Protein AF-A0A2J6WV57-F1 (afdb_monomer_lite)

Sequence (110 aa):
APDGSRQTYPLQPAIPIIIEPEQVGLYHLYEWAGTQLLSETTIPVNAGAIGEADPTPRLTSTTLGPVATTPTAQPVTVPQPLWSWLLIATIIVLVVEWFYVQRRPSVEAR

Structure (mmCIF, N/CA/C/O backbone):
data_AF-A0A2J6WV57-F1
#
_entry.id   AF-A0A2J6WV57-F1
#
loop_
_atom_site.group_PDB
_atom_site.id
_atom_site.type_symbol
_atom_site.label_atom_id
_atom_site.label_alt_id
_atom_site.label_comp_id
_atom_site.label_asym_id
_atom_site.label_entity_id
_atom_site.label_seq_id
_atom_site.pdbx_PDB_ins_code
_atom_site.Cartn_x
_atom_site.Cartn_y
_atom_site.Cartn_z
_atom_site.occupancy
_atom_site.B_iso_or_equiv
_atom_site.auth_seq_id
_atom_site.auth_comp_id
_atom_site.auth_asym_id
_atom_site.auth_atom_id
_atom_site.pdbx_PDB_model_num
ATOM 1 N N . ALA A 1 1 ? -9.373 26.768 -3.498 1.00 50.72 1 ALA A N 1
ATOM 2 C CA . ALA A 1 1 ? -8.346 26.744 -2.432 1.00 50.72 1 ALA A CA 1
ATOM 3 C C . ALA A 1 1 ? -8.770 25.682 -1.427 1.00 50.72 1 ALA A C 1
ATOM 5 O O . ALA A 1 1 ? -9.982 25.520 -1.313 1.00 50.72 1 ALA A O 1
ATOM 6 N N . PRO A 1 2 ? -7.846 24.961 -0.760 1.00 60.81 2 PRO A N 1
ATOM 7 C CA . PRO A 1 2 ? -8.228 23.935 0.205 1.00 60.81 2 PRO A CA 1
ATOM 8 C C . PRO A 1 2 ? -9.133 24.564 1.261 1.00 60.81 2 PRO A C 1
ATOM 10 O O . PRO A 1 2 ? -8.776 25.580 1.856 1.00 60.81 2 PRO A O 1
ATOM 13 N N . ASP A 1 3 ? -10.315 23.995 1.443 1.00 69.94 3 ASP A N 1
ATOM 14 C CA . ASP A 1 3 ? -11.329 24.505 2.369 1.00 69.94 3 ASP A CA 1
ATOM 15 C C . A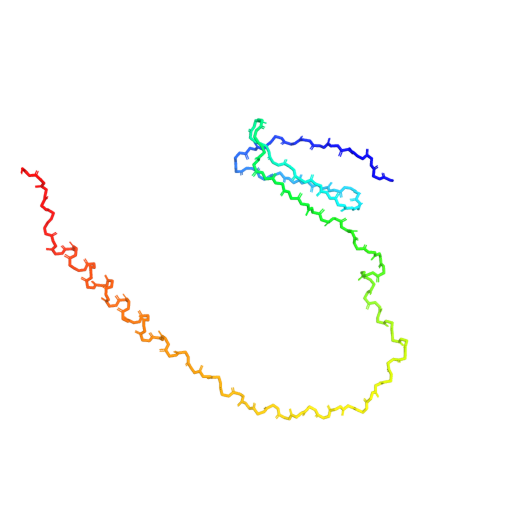SP A 1 3 ? -11.091 24.047 3.817 1.00 69.94 3 ASP A C 1
ATOM 17 O O . ASP A 1 3 ? -11.765 24.516 4.732 1.00 69.94 3 ASP A O 1
ATOM 21 N N . GLY A 1 4 ? -10.118 23.152 4.034 1.00 70.56 4 GLY A N 1
ATOM 22 C CA . GLY A 1 4 ? -9.841 22.556 5.342 1.00 70.56 4 GLY A CA 1
ATOM 23 C C . GLY A 1 4 ? -11.007 21.712 5.857 1.00 70.56 4 GLY A C 1
ATOM 24 O O . GLY A 1 4 ? -11.120 21.495 7.065 1.00 70.56 4 GLY A O 1
ATOM 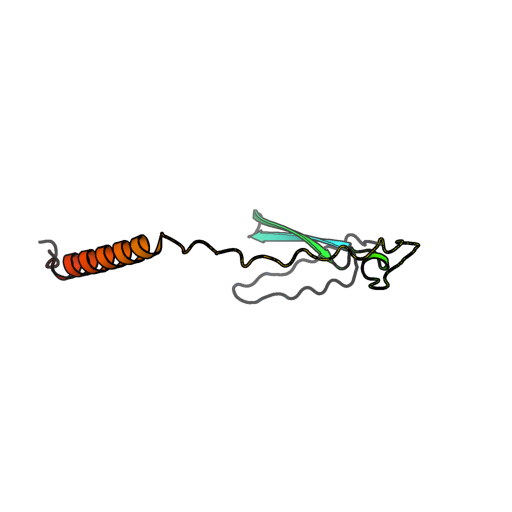25 N N . SER A 1 5 ? -11.900 21.275 4.964 1.00 77.50 5 SER A N 1
ATOM 26 C CA . SER A 1 5 ? -13.072 20.500 5.336 1.00 77.50 5 SER A CA 1
ATOM 27 C C . SER A 1 5 ? -12.671 19.133 5.889 1.00 77.50 5 SER A C 1
ATOM 29 O O . SER A 1 5 ? -11.735 18.477 5.432 1.00 77.50 5 SER A O 1
ATOM 31 N N . ARG A 1 6 ? -13.395 18.700 6.924 1.00 85.00 6 ARG A N 1
ATOM 32 C CA . ARG A 1 6 ? -13.241 17.382 7.536 1.00 85.00 6 ARG A CA 1
ATOM 33 C C . ARG A 1 6 ? -14.544 16.623 7.381 1.00 85.00 6 ARG A C 1
ATOM 35 O O . ARG A 1 6 ? -15.596 17.106 7.794 1.00 85.00 6 ARG A O 1
ATOM 42 N N . GLN A 1 7 ? -14.451 15.419 6.838 1.00 86.88 7 GLN A N 1
ATOM 43 C CA . GLN A 1 7 ? -15.565 14.486 6.755 1.00 86.88 7 GLN A CA 1
ATOM 44 C C . GLN A 1 7 ? -15.285 13.282 7.653 1.00 86.88 7 GLN A C 1
ATOM 46 O O . GLN A 1 7 ? -14.147 12.825 7.763 1.00 86.88 7 GLN A O 1
ATOM 51 N N . THR A 1 8 ? -16.330 12.789 8.314 1.00 88.44 8 THR A N 1
ATOM 52 C CA . THR A 1 8 ? -16.253 11.644 9.225 1.00 88.44 8 THR A CA 1
ATOM 53 C C . THR A 1 8 ? -17.250 10.596 8.765 1.00 88.44 8 THR A C 1
ATOM 55 O O . THR A 1 8 ? -18.424 10.906 8.572 1.00 88.44 8 THR A O 1
ATOM 58 N N . TYR A 1 9 ? -16.784 9.358 8.637 1.00 87.38 9 TYR A N 1
ATOM 59 C CA . TYR A 1 9 ? -17.586 8.238 8.163 1.00 87.38 9 TYR A CA 1
ATOM 60 C C . TYR A 1 9 ? -17.660 7.149 9.242 1.00 87.38 9 TYR A C 1
ATOM 62 O O . TYR A 1 9 ? -16.622 6.787 9.801 1.00 87.38 9 TYR A O 1
ATOM 70 N N . PRO A 1 10 ? -18.855 6.620 9.566 1.00 86.12 10 PRO A N 1
ATOM 71 C CA . PRO A 1 10 ? -18.979 5.514 10.506 1.00 86.12 10 PRO A CA 1
ATOM 72 C C . PRO A 1 10 ? -18.523 4.210 9.841 1.00 86.12 10 PRO A C 1
ATOM 74 O O . PRO A 1 10 ? -19.192 3.703 8.945 1.00 86.12 10 PRO A O 1
ATOM 77 N N . LEU A 1 11 ? -17.395 3.659 10.290 1.00 82.19 11 LEU A N 1
ATOM 78 C CA . LEU A 1 11 ? -16.876 2.383 9.796 1.00 82.19 11 LEU A CA 1
ATOM 79 C C . LEU A 1 11 ? -17.692 1.217 10.367 1.00 82.19 11 LEU A C 1
ATOM 81 O O . LEU A 1 11 ? -17.873 1.109 11.581 1.00 82.19 11 LEU A O 1
ATOM 85 N N . GLN A 1 12 ? -18.181 0.340 9.489 1.00 80.31 12 GLN A N 1
ATOM 86 C CA . GLN A 1 12 ? -18.837 -0.911 9.867 1.00 80.31 12 GLN A CA 1
ATOM 87 C C . GLN A 1 12 ? -17.954 -2.100 9.472 1.00 80.31 12 GLN A C 1
ATOM 89 O O . GLN A 1 12 ? -17.386 -2.098 8.376 1.00 80.31 12 GLN A O 1
ATOM 94 N N . PRO A 1 13 ? -17.839 -3.138 10.321 1.00 75.31 13 PRO A N 1
ATOM 95 C CA . PRO A 1 13 ? -17.104 -4.342 9.965 1.00 75.31 13 PRO A CA 1
ATOM 96 C C . PRO A 1 13 ? -17.645 -4.945 8.663 1.00 75.31 13 PRO A C 1
ATOM 98 O O . PRO A 1 13 ? -18.852 -5.123 8.514 1.00 75.31 13 PRO A O 1
ATOM 101 N N . ALA A 1 14 ? -16.737 -5.276 7.743 1.00 75.88 14 ALA A N 1
ATOM 102 C CA . ALA A 1 14 ? -17.013 -5.928 6.459 1.00 75.88 14 ALA A CA 1
ATOM 103 C C . ALA A 1 14 ? -17.783 -5.112 5.398 1.00 75.88 14 ALA A C 1
ATOM 105 O O . ALA A 1 14 ? -18.069 -5.659 4.333 1.00 75.88 14 ALA A O 1
ATOM 106 N N . ILE A 1 15 ? -18.062 -3.821 5.621 1.00 82.31 15 ILE A N 1
ATOM 107 C CA . ILE A 1 15 ? -18.663 -2.950 4.598 1.00 82.31 15 ILE A CA 1
ATOM 108 C C . ILE A 1 15 ? -17.647 -1.873 4.198 1.00 82.31 15 ILE A C 1
ATOM 110 O O . ILE A 1 15 ? -17.325 -1.008 5.016 1.00 82.31 15 ILE A O 1
ATOM 114 N N . PRO A 1 16 ? -17.122 -1.903 2.959 1.00 82.25 16 PRO A N 1
ATOM 115 C CA . PRO A 1 16 ? -16.213 -0.871 2.488 1.00 82.25 16 PRO A CA 1
ATOM 116 C C . PRO A 1 16 ? -16.959 0.453 2.297 1.00 82.25 16 PRO A C 1
ATOM 118 O O . PRO A 1 16 ? -18.079 0.485 1.787 1.00 82.25 16 PRO A O 1
ATOM 121 N N . ILE A 1 17 ? -16.309 1.552 2.676 1.00 83.12 17 ILE A N 1
ATOM 122 C CA . ILE A 1 17 ? -16.783 2.912 2.411 1.00 83.12 17 ILE A CA 1
ATOM 123 C C . ILE A 1 17 ? -15.988 3.462 1.234 1.00 83.12 17 ILE A C 1
ATOM 125 O O . ILE A 1 17 ? -14.760 3.383 1.218 1.00 83.12 17 ILE A O 1
ATOM 129 N N . ILE A 1 18 ? -16.697 4.012 0.252 1.00 83.75 18 ILE A N 1
ATOM 130 C CA . ILE A 1 18 ? -16.099 4.670 -0.907 1.00 83.75 18 ILE A CA 1
ATOM 131 C C . ILE A 1 18 ? -16.055 6.169 -0.615 1.00 83.75 18 ILE A C 1
ATOM 133 O O . ILE A 1 18 ? -17.069 6.760 -0.249 1.00 83.75 18 ILE A O 1
ATOM 137 N N . ILE A 1 19 ? -14.872 6.763 -0.760 1.00 84.19 19 ILE A N 1
ATOM 138 C CA . ILE A 1 19 ? -14.651 8.202 -0.623 1.00 84.19 19 ILE A CA 1
ATOM 139 C C . ILE A 1 19 ? -14.207 8.715 -1.991 1.00 84.19 19 ILE A C 1
ATOM 141 O O . ILE A 1 19 ? -13.204 8.243 -2.527 1.00 84.19 19 ILE A O 1
ATOM 145 N N . GLU A 1 20 ? -14.947 9.675 -2.541 1.00 84.69 20 GLU A N 1
ATOM 146 C CA . GLU A 1 20 ? -14.649 10.316 -3.824 1.00 84.69 20 GLU A CA 1
ATOM 147 C C . GLU A 1 20 ? -14.178 11.756 -3.580 1.00 84.69 20 GLU A C 1
ATOM 149 O O . GLU A 1 20 ? -14.989 12.648 -3.329 1.00 84.69 20 GLU A O 1
ATOM 154 N N . PRO A 1 21 ? -12.859 12.003 -3.577 1.00 80.88 21 PRO A N 1
ATOM 155 C CA . PRO A 1 21 ? -12.322 13.344 -3.394 1.00 80.88 21 PRO A CA 1
ATOM 156 C C . PRO A 1 21 ? -12.624 14.227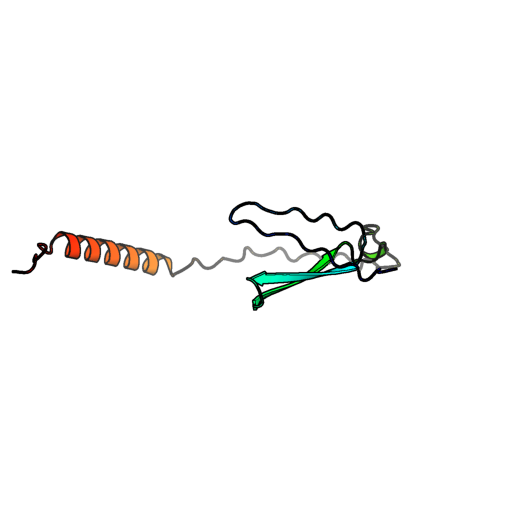 -4.614 1.00 80.88 21 PRO A C 1
ATOM 158 O O . PRO A 1 21 ? -12.176 13.950 -5.724 1.00 80.88 21 PRO A O 1
ATOM 161 N N . GLU A 1 22 ? -13.357 15.322 -4.399 1.00 80.94 22 GLU A N 1
ATOM 162 C CA . GLU A 1 22 ? -13.719 16.286 -5.454 1.00 80.94 22 GLU A CA 1
ATOM 163 C C . GLU A 1 22 ? -12.603 17.297 -5.771 1.00 80.94 22 GLU A C 1
ATOM 165 O O . GLU A 1 22 ? -12.642 17.980 -6.796 1.00 80.94 22 GLU A O 1
ATOM 170 N N . GLN A 1 23 ? -11.608 17.424 -4.888 1.00 78.81 23 GLN A N 1
ATOM 171 C CA . GLN A 1 23 ? -10.521 18.393 -5.010 1.00 78.81 23 GLN A CA 1
ATOM 172 C C . GLN A 1 23 ? -9.173 17.682 -5.163 1.00 78.81 23 GLN A C 1
ATOM 174 O O . GLN A 1 23 ? -8.953 16.579 -4.669 1.00 78.81 23 GLN A O 1
ATOM 179 N N . VAL A 1 24 ? -8.243 18.329 -5.865 1.00 82.12 24 VAL A N 1
ATOM 180 C CA . VAL A 1 24 ? -6.862 17.845 -5.987 1.00 82.12 24 VAL A CA 1
ATOM 181 C C . VAL A 1 24 ? -6.054 18.260 -4.758 1.00 82.12 24 VAL A C 1
ATOM 183 O O . VAL A 1 24 ? -6.195 19.387 -4.276 1.00 82.12 24 VAL A O 1
ATOM 186 N N . GLY A 1 25 ? -5.193 17.377 -4.252 1.00 82.25 25 GLY A N 1
ATOM 187 C CA . GLY A 1 25 ? -4.350 17.687 -3.099 1.00 82.25 25 GLY A CA 1
ATOM 188 C C . GLY A 1 25 ? -3.922 16.481 -2.269 1.00 82.25 25 GLY A C 1
ATOM 189 O O . GLY A 1 25 ? -4.001 15.333 -2.701 1.00 82.25 25 GLY A O 1
ATOM 190 N N . LEU A 1 26 ? -3.432 16.767 -1.062 1.00 86.19 26 LEU A N 1
ATOM 191 C CA . LEU A 1 26 ? -3.064 15.763 -0.065 1.00 86.19 26 LEU A CA 1
ATOM 192 C C . LEU A 1 26 ? -4.220 15.579 0.917 1.00 86.19 26 LEU A C 1
ATOM 194 O O . LEU A 1 26 ? -4.633 16.533 1.576 1.00 86.19 26 LEU A O 1
ATOM 198 N N . TYR A 1 27 ? -4.713 14.350 1.026 1.00 86.56 27 TYR A N 1
ATOM 199 C CA . TYR A 1 27 ? -5.768 13.984 1.962 1.00 86.56 27 TYR A CA 1
ATOM 200 C C . TYR A 1 27 ? -5.170 13.247 3.155 1.00 86.56 27 TYR A C 1
ATOM 202 O O . TYR A 1 27 ? -4.484 12.240 2.982 1.00 86.56 27 TYR A O 1
ATOM 210 N N . HIS A 1 28 ? -5.454 13.735 4.361 1.00 90.62 28 HIS A N 1
ATOM 211 C CA . HIS A 1 28 ? -5.088 13.068 5.608 1.00 90.62 28 HIS A CA 1
ATOM 212 C C . HIS A 1 28 ? -6.244 12.188 6.075 1.00 90.62 28 HIS A C 1
ATOM 214 O O . HIS A 1 28 ? -7.346 12.678 6.333 1.00 90.62 28 HIS A O 1
ATOM 220 N N . LEU A 1 29 ? -5.990 10.888 6.180 1.00 90.62 29 LEU A N 1
ATOM 221 C CA . LEU A 1 29 ? -6.960 9.908 6.635 1.00 90.62 29 LEU A CA 1
ATOM 222 C C . LEU A 1 29 ? -6.616 9.484 8.061 1.00 90.62 29 LEU A C 1
ATOM 224 O O . LEU A 1 29 ? -5.495 9.056 8.329 1.00 90.62 29 LEU A O 1
ATOM 228 N N . TYR A 1 30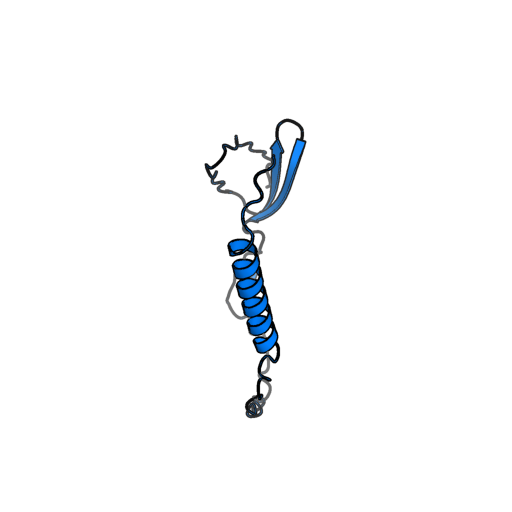 ? -7.600 9.583 8.953 1.00 92.00 30 TYR A N 1
ATOM 229 C CA . TYR A 1 30 ? -7.474 9.191 10.353 1.00 92.00 30 TYR A CA 1
ATOM 230 C C . TYR A 1 30 ? -8.526 8.146 10.692 1.00 92.00 30 TYR A C 1
ATOM 232 O O . TYR A 1 30 ? -9.726 8.417 10.610 1.00 92.00 30 TYR A O 1
ATOM 240 N N . GLU A 1 31 ? -8.080 6.977 11.124 1.00 90.69 31 GLU A N 1
ATOM 241 C CA . GLU A 1 31 ? -8.942 5.908 11.604 1.00 90.69 31 GLU A CA 1
ATOM 242 C C . GLU A 1 31 ? -8.960 5.901 13.131 1.00 90.69 31 GLU A C 1
ATOM 244 O O . GLU A 1 31 ? -7.911 5.863 13.773 1.00 90.69 31 GLU A O 1
ATOM 249 N N . TRP A 1 32 ? -10.155 5.918 13.719 1.00 90.38 32 TRP A N 1
ATOM 250 C CA . TRP A 1 32 ? -10.344 5.979 15.167 1.00 90.38 32 TRP A CA 1
ATOM 251 C C . TRP A 1 32 ? -11.206 4.815 15.658 1.00 90.38 32 TRP A C 1
ATOM 253 O O . TRP A 1 32 ? -12.250 4.523 15.077 1.00 90.38 32 TRP A O 1
ATOM 263 N N . ALA A 1 33 ? -10.821 4.219 16.786 1.00 89.50 33 ALA A N 1
ATOM 264 C CA . ALA A 1 33 ? -11.673 3.370 17.613 1.00 89.50 33 ALA A CA 1
ATOM 265 C C . ALA A 1 33 ? -12.039 4.130 18.892 1.00 89.50 33 ALA A C 1
ATOM 267 O O . ALA A 1 33 ? -11.291 4.154 19.871 1.00 89.50 33 ALA A O 1
ATOM 268 N N . GLY A 1 34 ? -13.191 4.803 18.873 1.00 87.38 34 GLY A N 1
ATOM 269 C CA . GLY A 1 34 ? -13.592 5.696 19.959 1.00 87.38 34 GLY A CA 1
ATOM 270 C C . GLY A 1 34 ? -12.636 6.886 20.071 1.00 87.38 34 GLY A C 1
ATOM 271 O O . GLY A 1 34 ? -12.600 7.733 19.184 1.00 87.38 34 GLY A O 1
ATOM 272 N N . THR A 1 35 ? -11.865 6.952 21.157 1.00 89.44 35 THR A N 1
ATOM 273 C CA . THR A 1 35 ? -10.861 8.006 21.397 1.00 89.44 35 THR A CA 1
ATOM 274 C C . THR A 1 35 ? -9.439 7.597 21.014 1.00 89.44 35 THR A C 1
ATOM 276 O O . THR A 1 35 ? -8.526 8.416 21.103 1.00 89.44 35 THR A O 1
ATOM 279 N N . GLN A 1 36 ? -9.231 6.349 20.592 1.00 93.44 36 GLN A N 1
ATOM 280 C CA . GLN A 1 36 ? -7.923 5.835 20.208 1.00 93.44 36 GLN A CA 1
ATOM 281 C C . GLN A 1 36 ? -7.724 5.952 18.695 1.00 93.44 36 GLN A C 1
ATOM 283 O O . GLN A 1 36 ? -8.530 5.434 17.923 1.00 93.44 36 GLN A O 1
ATOM 288 N N . LEU A 1 37 ? -6.637 6.600 18.272 1.00 92.06 37 LEU A N 1
ATOM 289 C CA . LEU A 1 37 ? -6.203 6.590 16.875 1.00 92.06 37 LEU A CA 1
ATOM 290 C C . LEU A 1 37 ? -5.641 5.199 16.546 1.00 92.06 37 LEU A C 1
ATOM 292 O O . LEU A 1 37 ? -4.721 4.730 17.217 1.00 92.06 37 LEU A O 1
ATOM 296 N N . LEU A 1 38 ? -6.214 4.539 15.543 1.00 91.62 38 LEU A N 1
ATOM 297 C CA . LEU A 1 38 ? -5.778 3.229 15.060 1.00 91.62 38 LEU A CA 1
ATOM 298 C C . LEU A 1 38 ? -4.754 3.348 13.933 1.00 91.62 38 LEU A C 1
ATOM 300 O O . LEU A 1 38 ? -3.778 2.603 13.911 1.00 91.62 38 LEU A O 1
ATOM 304 N N . SER A 1 39 ? -4.992 4.268 12.997 1.00 90.12 39 SER A N 1
ATOM 305 C CA . SER A 1 39 ? -4.185 4.419 11.789 1.00 90.12 39 SER A CA 1
ATOM 306 C C . SER A 1 39 ? -4.243 5.852 11.270 1.00 90.12 39 SER A C 1
ATOM 308 O O . SER A 1 39 ? -5.280 6.515 11.346 1.00 90.12 39 SER A O 1
ATOM 310 N N . GLU A 1 40 ? -3.125 6.321 10.729 1.00 94.19 40 GLU A N 1
ATOM 311 C CA . GLU A 1 40 ? -3.010 7.595 10.027 1.00 94.19 40 GLU A CA 1
ATOM 312 C C . GLU A 1 40 ? -2.286 7.357 8.704 1.00 94.19 40 GLU A C 1
ATOM 314 O O . GLU A 1 40 ? -1.262 6.674 8.654 1.00 94.19 40 GLU A O 1
ATOM 319 N N . THR A 1 41 ? -2.811 7.922 7.619 1.00 91.56 41 THR A N 1
ATOM 320 C CA . THR A 1 41 ? -2.141 7.878 6.320 1.00 91.56 41 THR A CA 1
ATOM 321 C C . THR A 1 41 ? -2.414 9.133 5.507 1.00 91.56 41 THR A C 1
ATOM 323 O O . THR A 1 41 ? -3.384 9.852 5.741 1.00 91.56 41 THR A O 1
ATOM 326 N N . THR A 1 42 ? -1.534 9.413 4.550 1.00 90.25 42 THR A N 1
ATOM 327 C CA . THR A 1 42 ? -1.683 10.534 3.619 1.00 90.25 42 THR A CA 1
ATOM 328 C C . THR A 1 42 ? -1.797 9.996 2.204 1.00 90.25 42 THR A C 1
ATOM 330 O O . THR A 1 42 ? -0.935 9.241 1.756 1.00 90.25 42 THR A O 1
ATOM 333 N N . ILE A 1 43 ? -2.855 10.392 1.498 1.00 86.56 43 ILE A N 1
ATOM 334 C CA . ILE A 1 43 ? -3.134 9.948 0.133 1.00 86.56 43 ILE A CA 1
ATOM 335 C C . ILE A 1 43 ? -3.049 11.159 -0.803 1.00 86.56 43 ILE A C 1
ATOM 337 O O . ILE A 1 43 ? -3.844 12.094 -0.662 1.00 86.56 43 ILE A O 1
ATOM 341 N N . PRO A 1 44 ? -2.103 11.175 -1.759 1.00 85.06 44 PRO A N 1
ATOM 342 C CA . PRO A 1 44 ? -2.087 12.184 -2.806 1.00 85.06 44 PRO A CA 1
ATOM 343 C C . PRO A 1 44 ? -3.177 11.882 -3.840 1.00 85.06 44 PRO A C 1
ATOM 345 O O . PRO A 1 44 ? -3.181 10.825 -4.466 1.00 85.06 44 PRO A O 1
ATOM 348 N N . VAL A 1 45 ? -4.085 12.832 -4.048 1.00 81.88 45 VAL A N 1
ATOM 349 C CA . VAL A 1 45 ? -5.145 12.765 -5.059 1.00 81.88 45 VAL A CA 1
ATOM 350 C C . VAL A 1 45 ? -4.822 13.779 -6.140 1.00 81.88 45 VAL A C 1
ATOM 352 O O . VAL A 1 45 ? -4.881 14.984 -5.895 1.00 81.88 45 VAL A O 1
ATOM 355 N N . ASN A 1 46 ? -4.465 13.296 -7.333 1.00 71.25 46 ASN A N 1
ATOM 356 C CA . ASN A 1 46 ? -4.140 14.137 -8.491 1.00 71.25 46 ASN A CA 1
ATOM 357 C C . ASN A 1 46 ? -3.158 15.280 -8.156 1.00 71.25 46 ASN A C 1
ATOM 359 O O . ASN A 1 46 ? -3.257 16.376 -8.699 1.00 71.25 46 ASN A O 1
ATOM 363 N N . ALA A 1 47 ? -2.218 15.029 -7.237 1.00 62.88 47 ALA A N 1
ATOM 364 C CA . ALA A 1 47 ? -1.252 16.018 -6.757 1.00 62.88 47 ALA A CA 1
ATOM 365 C C . ALA A 1 47 ? -0.080 16.259 -7.734 1.00 62.88 47 ALA A C 1
ATOM 367 O O . ALA A 1 47 ? 0.815 17.042 -7.422 1.00 62.88 47 ALA A O 1
ATOM 368 N N . GLY A 1 48 ? -0.073 15.593 -8.894 1.00 62.78 48 GLY A N 1
ATOM 369 C CA . GLY A 1 48 ? 0.888 15.848 -9.968 1.00 62.78 48 GLY A CA 1
ATOM 370 C C . GLY A 1 48 ? 0.497 17.082 -10.779 1.00 62.78 48 GLY A C 1
ATOM 371 O O . GLY A 1 48 ? -0.686 17.346 -11.007 1.00 62.78 48 GLY A O 1
ATOM 372 N N . ALA A 1 49 ? 1.482 17.858 -11.229 1.00 62.53 49 ALA A N 1
ATOM 373 C CA . ALA A 1 49 ? 1.213 18.983 -12.122 1.00 62.53 49 ALA A CA 1
ATOM 374 C C . ALA A 1 49 ? 0.650 18.470 -13.462 1.00 62.53 49 ALA A C 1
ATOM 376 O O . ALA A 1 49 ? 1.071 17.425 -13.951 1.00 62.53 49 ALA A O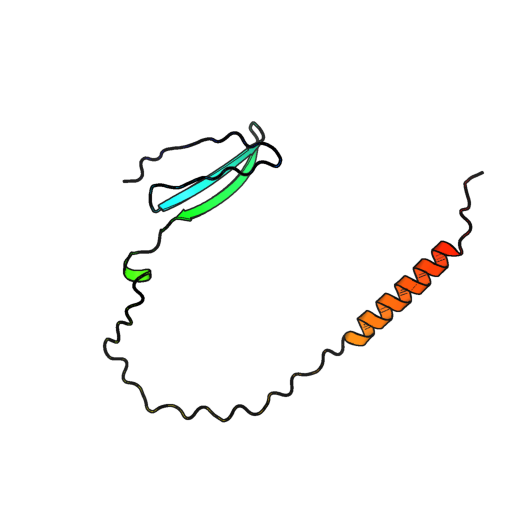 1
ATOM 377 N N . ILE A 1 50 ? -0.236 19.227 -14.126 1.00 56.81 50 ILE A N 1
ATOM 378 C CA . ILE A 1 50 ? -0.745 18.875 -15.474 1.00 56.81 50 ILE A CA 1
ATOM 379 C C . ILE A 1 50 ? 0.416 18.607 -16.462 1.00 56.81 50 ILE A C 1
ATOM 381 O O . ILE A 1 50 ? 0.283 17.793 -17.368 1.00 56.81 50 ILE A O 1
ATOM 385 N N . GLY A 1 51 ? 1.581 19.235 -16.251 1.00 59.00 51 GLY A N 1
ATOM 386 C CA . GLY A 1 51 ? 2.799 19.000 -17.036 1.00 59.00 51 GLY A CA 1
ATOM 387 C C . GLY A 1 51 ? 3.557 17.697 -16.736 1.00 59.00 51 GLY A C 1
ATOM 388 O O . GLY A 1 51 ? 4.395 17.313 -17.541 1.00 59.00 51 GLY A O 1
ATOM 389 N N . GLU A 1 52 ? 3.283 17.015 -15.622 1.00 55.38 52 GLU A N 1
ATOM 390 C CA . GLU A 1 52 ? 3.846 15.690 -15.300 1.00 55.38 52 GLU A CA 1
ATOM 391 C C . GLU A 1 52 ? 3.025 14.554 -15.924 1.00 55.38 52 GLU A C 1
ATOM 393 O O . GLU A 1 52 ? 3.553 13.477 -16.186 1.00 55.38 52 GLU A O 1
ATOM 398 N N . ALA A 1 53 ? 1.741 14.807 -16.195 1.00 58.34 53 ALA A N 1
ATOM 399 C CA . ALA A 1 53 ? 0.850 13.891 -16.901 1.00 58.34 53 ALA A CA 1
ATOM 400 C C . ALA A 1 53 ? 0.859 14.094 -18.426 1.00 58.34 53 ALA A C 1
ATOM 402 O O . ALA A 1 53 ? 0.158 13.368 -19.124 1.00 58.34 53 ALA A O 1
ATOM 403 N N . ASP A 1 54 ? 1.610 15.075 -18.940 1.00 66.94 54 ASP A N 1
ATOM 404 C CA . ASP A 1 54 ? 1.768 15.336 -20.371 1.00 66.94 54 ASP A CA 1
ATOM 405 C C . ASP A 1 54 ? 2.712 14.278 -20.977 1.00 66.94 54 ASP A C 1
ATOM 407 O O . ASP A 1 54 ? 3.928 14.370 -20.789 1.00 66.94 54 ASP A O 1
ATOM 411 N N . PRO A 1 55 ? 2.202 13.265 -21.711 1.00 61.97 55 PRO A N 1
ATOM 412 C CA . PRO A 1 55 ? 3.055 12.250 -22.315 1.00 61.97 55 PRO A CA 1
ATOM 413 C C . PRO A 1 55 ? 3.830 12.805 -23.515 1.00 61.97 55 PRO A C 1
ATOM 415 O O . PRO A 1 55 ? 4.570 12.052 -24.145 1.00 61.97 55 PRO A O 1
ATOM 418 N N . THR A 1 56 ? 3.637 14.081 -23.879 1.00 75.75 56 THR A N 1
ATOM 419 C CA . THR A 1 56 ? 4.278 14.692 -25.039 1.00 75.75 56 THR A CA 1
ATOM 420 C C . THR A 1 56 ? 5.790 14.747 -24.810 1.00 75.75 56 THR A C 1
ATOM 422 O O . THR A 1 56 ? 6.267 15.528 -23.979 1.00 75.75 56 THR A O 1
ATOM 425 N N . PRO A 1 57 ? 6.584 13.952 -25.550 1.00 65.25 57 PRO A N 1
ATOM 426 C CA . PRO A 1 57 ? 8.026 13.943 -25.390 1.00 65.25 57 PRO A CA 1
ATOM 427 C C . PRO A 1 57 ? 8.579 15.291 -25.854 1.00 65.25 57 PRO A C 1
ATOM 429 O O . PRO A 1 57 ? 8.570 15.618 -27.042 1.00 65.25 57 PRO A O 1
ATOM 432 N N . ARG A 1 58 ? 9.079 16.098 -24.916 1.00 69.38 58 ARG A N 1
ATOM 433 C CA . ARG A 1 58 ? 9.749 17.363 -25.234 1.00 69.38 58 ARG A CA 1
ATOM 434 C C . ARG A 1 58 ? 11.184 17.067 -25.641 1.00 69.38 58 ARG A C 1
ATOM 436 O O . ARG A 1 58 ? 12.113 17.168 -24.847 1.00 69.38 58 ARG A O 1
ATOM 443 N N . LEU A 1 59 ? 11.354 16.665 -26.897 1.00 63.03 59 LEU A N 1
ATOM 444 C CA . LEU A 1 59 ? 12.658 16.488 -27.530 1.00 63.03 59 LEU A CA 1
ATOM 445 C C . LEU A 1 59 ? 13.263 17.859 -27.857 1.00 63.03 59 LEU A C 1
ATOM 447 O O . LEU A 1 59 ? 13.424 18.227 -29.019 1.00 63.03 59 LEU A O 1
ATOM 451 N N . THR A 1 60 ? 13.600 18.637 -26.831 1.00 61.28 60 THR A N 1
ATOM 452 C CA . THR A 1 60 ? 14.392 19.854 -27.013 1.00 61.28 60 THR A CA 1
ATOM 453 C C . THR A 1 60 ? 15.855 19.433 -27.104 1.00 61.28 60 THR A C 1
ATOM 455 O O . THR A 1 60 ? 16.602 19.474 -26.133 1.00 61.28 60 THR A O 1
ATOM 458 N N . SER A 1 61 ? 16.238 18.952 -28.286 1.00 56.31 61 SER A N 1
ATOM 459 C CA . SER A 1 61 ? 17.628 18.693 -28.675 1.00 56.31 61 SER A CA 1
ATOM 460 C C . SER A 1 61 ? 18.352 17.604 -27.874 1.00 56.31 61 SER A C 1
ATOM 462 O O . SER A 1 61 ? 19.464 17.806 -27.391 1.00 56.31 61 SER A O 1
ATOM 464 N N . THR A 1 62 ? 17.784 16.400 -27.795 1.00 54.75 62 THR A N 1
ATOM 465 C CA . THR A 1 62 ? 18.632 15.217 -27.604 1.00 54.75 62 THR A CA 1
ATOM 466 C C . THR A 1 62 ? 19.229 14.870 -28.960 1.00 54.75 62 THR A C 1
ATOM 468 O O . THR A 1 62 ? 18.572 14.255 -29.798 1.00 54.75 62 THR A O 1
ATOM 471 N N . THR A 1 63 ? 20.470 15.292 -29.204 1.00 58.69 63 THR A N 1
ATOM 472 C CA . THR A 1 63 ? 21.279 14.715 -30.279 1.00 58.69 63 THR A CA 1
ATOM 473 C C . THR A 1 63 ? 21.315 13.214 -30.027 1.00 58.69 63 THR A C 1
ATOM 475 O O . THR A 1 63 ? 21.924 12.765 -29.056 1.00 58.69 63 THR A O 1
ATOM 478 N N . LEU A 1 64 ? 20.614 12.441 -30.857 1.00 59.34 64 LEU A N 1
ATOM 479 C CA . LEU A 1 64 ? 20.783 10.997 -30.914 1.00 59.34 64 LEU A CA 1
ATOM 480 C C . LEU A 1 64 ? 22.249 10.771 -31.290 1.00 59.34 64 LEU A C 1
ATOM 482 O O . LEU A 1 64 ? 22.631 10.907 -32.452 1.00 59.34 64 LEU A O 1
ATOM 486 N N . GLY A 1 65 ? 23.092 10.520 -30.286 1.00 64.81 65 GLY A N 1
ATOM 487 C CA . GLY A 1 65 ? 24.428 9.994 -30.517 1.00 64.81 65 GLY A CA 1
ATOM 488 C C . GLY A 1 65 ? 24.321 8.732 -31.377 1.00 64.81 65 GLY A C 1
ATOM 489 O O . GLY A 1 65 ? 23.253 8.107 -31.405 1.00 64.81 65 GLY A O 1
ATOM 490 N N . PRO A 1 66 ? 25.383 8.360 -32.111 1.00 58.03 66 PRO A N 1
ATOM 491 C CA . PRO A 1 66 ? 25.359 7.168 -32.947 1.00 58.03 66 PRO A CA 1
ATOM 492 C C . PRO A 1 66 ? 24.818 5.998 -32.129 1.00 58.03 66 PRO A C 1
ATOM 494 O O . PRO A 1 66 ? 25.241 5.798 -30.989 1.00 58.03 66 PRO A O 1
ATOM 497 N N . VAL A 1 67 ? 23.841 5.287 -32.700 1.00 58.09 67 VAL A N 1
ATOM 498 C CA . VAL A 1 67 ? 23.216 4.113 -32.089 1.00 58.09 67 VAL A CA 1
ATOM 499 C C . VAL A 1 67 ? 24.342 3.209 -31.613 1.00 58.09 67 VAL A C 1
ATOM 501 O O . VAL A 1 67 ? 25.068 2.639 -32.428 1.00 58.09 67 VAL A O 1
ATOM 504 N N . ALA A 1 68 ? 24.528 3.131 -30.295 1.00 60.31 68 ALA A N 1
ATOM 505 C CA . ALA A 1 68 ? 25.438 2.168 -29.719 1.00 60.31 68 ALA A CA 1
ATOM 506 C C . ALA A 1 68 ? 24.917 0.805 -30.168 1.00 60.31 68 ALA A C 1
ATOM 508 O O . ALA A 1 68 ? 23.806 0.417 -29.807 1.00 60.31 68 ALA A O 1
ATOM 509 N N . THR A 1 69 ? 25.683 0.116 -31.012 1.00 57.16 69 THR A N 1
ATOM 510 C CA . THR A 1 69 ? 25.442 -1.288 -31.324 1.00 57.16 69 THR A CA 1
ATOM 511 C C . THR A 1 69 ? 25.355 -2.008 -29.994 1.00 57.16 69 THR A C 1
ATOM 513 O O . THR A 1 69 ? 26.352 -2.107 -29.275 1.00 57.16 69 THR A O 1
ATOM 516 N N . THR A 1 70 ? 24.148 -2.434 -29.635 1.00 58.84 70 THR A N 1
ATOM 517 C CA . THR A 1 70 ? 23.912 -3.252 -28.458 1.00 58.84 70 THR A CA 1
ATOM 518 C C . THR A 1 70 ? 24.830 -4.462 -28.584 1.00 58.84 70 THR A C 1
ATOM 520 O O . THR A 1 70 ? 24.740 -5.176 -29.586 1.00 58.84 70 THR A O 1
ATOM 523 N N . PRO A 1 71 ? 25.761 -4.688 -27.640 1.00 60.00 71 PRO A N 1
ATOM 524 C CA . PRO A 1 71 ? 26.528 -5.917 -27.655 1.00 60.00 71 PRO A CA 1
ATOM 525 C C . PRO A 1 71 ? 25.522 -7.064 -27.620 1.00 60.00 71 PRO A C 1
ATOM 527 O O . PRO A 1 71 ? 24.618 -7.062 -26.781 1.00 60.00 71 PRO A O 1
ATOM 530 N N . THR A 1 72 ? 25.639 -7.998 -28.566 1.00 63.00 72 THR A N 1
ATOM 531 C CA . THR A 1 72 ? 24.864 -9.238 -28.581 1.00 63.00 72 THR A CA 1
ATOM 532 C C . THR A 1 72 ? 24.933 -9.828 -27.181 1.00 63.00 72 THR A C 1
ATOM 534 O O . THR A 1 72 ? 26.001 -10.266 -26.751 1.00 63.00 72 THR A O 1
ATOM 537 N N . ALA A 1 73 ? 23.818 -9.765 -26.451 1.00 64.62 73 ALA A N 1
ATOM 538 C CA . ALA A 1 73 ? 23.737 -10.291 -25.104 1.00 64.62 73 ALA A CA 1
ATOM 539 C C . ALA A 1 73 ? 24.053 -11.783 -25.194 1.00 64.62 73 ALA A C 1
ATOM 541 O O . ALA A 1 73 ? 23.275 -12.568 -25.739 1.00 64.62 73 ALA A O 1
ATOM 542 N N . GLN A 1 74 ? 25.239 -12.162 -24.725 1.00 69.94 74 GLN A N 1
ATOM 543 C CA . GLN A 1 74 ? 25.575 -13.561 -24.533 1.00 69.94 74 GLN A CA 1
ATOM 544 C C . GLN A 1 74 ? 24.505 -14.136 -23.599 1.00 69.94 74 GLN A C 1
ATOM 546 O O . GLN A 1 74 ? 24.163 -13.469 -22.616 1.00 69.94 74 GLN A O 1
ATOM 551 N N . PRO A 1 75 ? 23.929 -15.312 -23.901 1.00 66.06 75 PRO A N 1
ATOM 552 C CA . PRO A 1 75 ? 22.934 -15.912 -23.031 1.00 66.06 75 PRO A CA 1
ATOM 553 C C . PRO A 1 75 ? 23.559 -16.067 -21.648 1.00 66.06 75 PRO A C 1
ATOM 555 O O . PRO A 1 75 ? 24.514 -16.817 -21.455 1.00 66.06 75 PRO A O 1
ATOM 558 N N . VAL A 1 76 ? 23.054 -15.283 -20.699 1.00 70.50 76 VAL A N 1
ATOM 559 C CA . VAL A 1 76 ? 23.502 -15.337 -19.316 1.00 70.50 76 VAL A CA 1
ATOM 560 C C . VAL A 1 76 ? 23.008 -16.675 -18.787 1.00 70.50 76 VAL A C 1
ATOM 562 O O . VAL A 1 76 ? 21.802 -16.881 -18.654 1.00 70.50 76 VAL A O 1
ATOM 565 N N . THR A 1 77 ? 23.919 -17.620 -18.555 1.00 74.75 77 THR A N 1
ATOM 566 C CA . THR A 1 77 ? 23.583 -18.892 -17.914 1.00 74.75 77 THR A CA 1
ATOM 567 C C . THR A 1 77 ? 23.061 -18.578 -16.518 1.00 74.75 77 THR A C 1
ATOM 569 O O . THR A 1 77 ? 23.841 -18.282 -15.616 1.00 74.75 77 THR A O 1
ATOM 572 N N . VAL A 1 78 ? 21.738 -18.592 -16.343 1.00 78.50 78 VAL A N 1
ATOM 573 C CA . VAL A 1 78 ? 21.113 -18.401 -15.033 1.00 78.50 78 VAL A CA 1
ATOM 574 C C . VAL A 1 78 ? 21.485 -19.614 -14.175 1.00 78.50 78 VAL A C 1
ATOM 576 O O . VAL A 1 78 ? 21.132 -20.738 -14.547 1.00 78.50 78 VAL A O 1
ATOM 579 N N . PRO A 1 79 ? 22.212 -19.437 -13.057 1.00 77.19 79 PRO A N 1
ATOM 580 C CA . PRO A 1 79 ? 22.550 -20.546 -12.178 1.00 77.19 79 PRO A CA 1
ATOM 581 C C . PRO A 1 79 ? 21.261 -21.182 -11.659 1.00 77.19 79 PRO A C 1
ATOM 583 O O . PRO A 1 79 ? 20.371 -20.476 -11.179 1.00 77.19 79 PRO A O 1
ATOM 586 N N . GLN A 1 80 ? 21.141 -22.507 -11.752 1.00 81.12 80 GLN A N 1
ATOM 587 C CA . GLN A 1 80 ? 19.964 -23.171 -11.205 1.00 81.12 80 GLN A CA 1
ATOM 588 C C . GLN A 1 80 ? 19.922 -23.035 -9.676 1.00 81.12 80 GLN A C 1
ATOM 590 O O . GLN A 1 80 ? 20.962 -23.128 -9.015 1.00 81.12 80 GLN A O 1
ATOM 595 N N . PRO A 1 81 ? 18.729 -22.840 -9.092 1.00 83.31 81 PRO A N 1
ATOM 596 C CA . PRO A 1 81 ? 18.567 -22.745 -7.651 1.00 83.31 81 PRO A CA 1
ATOM 597 C C . PRO A 1 81 ? 18.938 -24.065 -6.956 1.00 83.31 81 PRO A C 1
ATOM 599 O O . PRO A 1 81 ? 18.182 -25.039 -6.966 1.00 83.31 81 PRO A O 1
ATOM 602 N N . LEU A 1 82 ? 20.095 -24.076 -6.288 1.00 84.31 82 LEU A N 1
ATOM 603 C CA . LEU A 1 82 ? 20.608 -25.234 -5.543 1.00 84.31 82 LEU A CA 1
ATOM 604 C C . LEU A 1 82 ? 19.805 -25.561 -4.274 1.00 84.31 82 LEU A C 1
ATOM 606 O O . LEU A 1 82 ? 20.123 -26.527 -3.602 1.00 84.31 82 LEU A O 1
ATOM 610 N N . TRP A 1 83 ? 18.777 -24.794 -3.915 1.00 91.06 83 TRP A N 1
ATOM 611 C CA . TRP A 1 83 ? 17.972 -25.014 -2.705 1.00 91.06 83 TRP A CA 1
ATOM 612 C C . TRP A 1 83 ? 16.811 -26.001 -2.904 1.00 91.06 83 TRP A C 1
ATOM 614 O O . TRP A 1 83 ? 16.104 -26.320 -1.951 1.00 91.06 83 TRP A O 1
ATOM 624 N N . SER A 1 84 ? 16.626 -26.538 -4.113 1.00 89.38 84 SER A N 1
ATOM 625 C CA . SER A 1 84 ? 15.553 -27.501 -4.408 1.00 89.38 84 SER A CA 1
ATOM 626 C C . SER A 1 84 ? 15.612 -28.755 -3.519 1.00 89.38 84 SER A C 1
ATOM 628 O O . SER A 1 84 ? 14.576 -29.283 -3.122 1.00 89.38 84 SER A O 1
ATOM 630 N N . TRP A 1 85 ? 16.811 -29.208 -3.131 1.00 93.06 85 TRP A N 1
ATOM 631 C CA . TRP A 1 85 ? 16.965 -30.355 -2.226 1.00 93.06 85 TRP A CA 1
ATOM 632 C C . TRP A 1 85 ? 16.533 -30.046 -0.786 1.00 93.06 85 TRP A C 1
ATOM 634 O O . TRP A 1 85 ? 16.081 -30.954 -0.092 1.00 93.06 85 TRP A O 1
ATOM 644 N N . LEU A 1 86 ? 16.614 -28.783 -0.344 1.00 94.75 86 LEU A N 1
ATOM 645 C CA . LEU A 1 86 ? 16.129 -28.372 0.977 1.00 94.75 86 LEU A CA 1
ATOM 646 C C . LEU A 1 86 ? 14.609 -28.499 1.053 1.00 94.75 86 LEU A C 1
ATOM 648 O O . LEU A 1 86 ? 14.098 -29.012 2.042 1.00 94.75 86 LEU A O 1
ATOM 652 N N . LEU A 1 87 ? 13.886 -28.104 -0.002 1.00 94.50 87 LEU A N 1
ATOM 653 C CA . LEU A 1 87 ? 12.438 -28.327 -0.065 1.00 94.50 87 LEU A CA 1
ATOM 654 C C . LEU A 1 87 ? 12.093 -29.814 0.038 1.00 94.50 87 LEU A C 1
ATOM 656 O O . LEU A 1 87 ? 11.216 -30.184 0.816 1.00 94.50 87 LEU A O 1
ATOM 660 N N . ILE A 1 88 ? 12.803 -30.663 -0.710 1.00 95.38 88 ILE A N 1
ATOM 661 C CA . ILE A 1 88 ? 12.601 -32.117 -0.674 1.00 95.38 88 ILE A CA 1
ATOM 662 C C . ILE A 1 88 ? 12.855 -32.656 0.741 1.00 95.38 88 ILE A C 1
ATOM 664 O O . ILE A 1 88 ? 12.037 -33.413 1.261 1.00 95.38 88 ILE A O 1
ATOM 668 N N . ALA A 1 89 ? 13.942 -32.233 1.392 1.00 96.44 89 ALA A N 1
ATOM 669 C CA . ALA A 1 89 ? 14.266 -32.640 2.756 1.00 96.44 89 ALA A CA 1
ATOM 670 C C . ALA A 1 89 ? 13.180 -32.218 3.761 1.00 96.44 89 ALA A C 1
ATOM 672 O O . ALA A 1 89 ? 12.746 -33.038 4.568 1.00 96.44 89 ALA A O 1
ATOM 673 N N . THR A 1 90 ? 12.686 -30.980 3.678 1.00 97.06 90 THR A N 1
ATOM 674 C CA . THR A 1 90 ? 11.609 -30.479 4.546 1.00 97.06 90 THR A CA 1
ATOM 675 C C . THR A 1 90 ? 10.322 -31.283 4.378 1.00 97.06 90 THR A C 1
ATOM 677 O O . THR A 1 90 ? 9.695 -31.650 5.370 1.00 97.06 90 THR A O 1
ATOM 680 N N . ILE A 1 91 ? 9.944 -31.619 3.139 1.00 97.00 91 ILE A N 1
ATOM 681 C CA . ILE A 1 91 ? 8.765 -32.456 2.867 1.00 97.00 91 ILE A CA 1
ATOM 682 C C . ILE A 1 91 ? 8.936 -33.846 3.493 1.00 97.00 91 ILE A C 1
ATOM 684 O O . ILE A 1 91 ? 8.010 -34.344 4.129 1.00 97.00 91 ILE A O 1
ATOM 688 N N . ILE A 1 92 ? 10.117 -34.461 3.365 1.00 97.44 92 ILE A N 1
ATOM 689 C CA . ILE A 1 92 ? 10.404 -35.769 3.973 1.00 97.44 92 ILE A CA 1
ATOM 690 C C . ILE A 1 92 ? 10.261 -35.705 5.497 1.00 97.44 92 ILE A C 1
ATOM 692 O O . ILE A 1 92 ? 9.607 -36.570 6.076 1.00 97.44 92 ILE A O 1
ATOM 696 N N . VAL A 1 93 ? 10.826 -34.681 6.145 1.00 97.19 93 VAL A N 1
ATOM 697 C CA . VAL A 1 93 ? 10.710 -34.495 7.601 1.00 97.19 93 VAL A CA 1
ATOM 698 C C . VAL A 1 93 ? 9.246 -34.382 8.017 1.00 97.19 93 VAL A C 1
ATOM 700 O O . VAL A 1 93 ? 8.833 -35.068 8.945 1.00 97.19 93 VAL A O 1
ATOM 703 N N . LEU A 1 94 ? 8.450 -33.596 7.291 1.00 96.56 94 LEU A N 1
ATOM 704 C CA . LEU A 1 94 ? 7.034 -33.395 7.596 1.00 96.56 94 LEU A CA 1
ATOM 705 C C . LEU A 1 94 ? 6.220 -34.690 7.444 1.00 96.56 94 LEU A C 1
ATOM 707 O O . LEU A 1 94 ? 5.369 -34.987 8.278 1.00 96.56 94 LEU A O 1
ATOM 711 N N . VAL A 1 95 ? 6.510 -35.504 6.425 1.00 96.50 95 VAL A N 1
ATOM 712 C CA . VAL A 1 95 ? 5.874 -36.822 6.241 1.00 96.50 95 VAL A CA 1
ATOM 713 C C . VAL A 1 9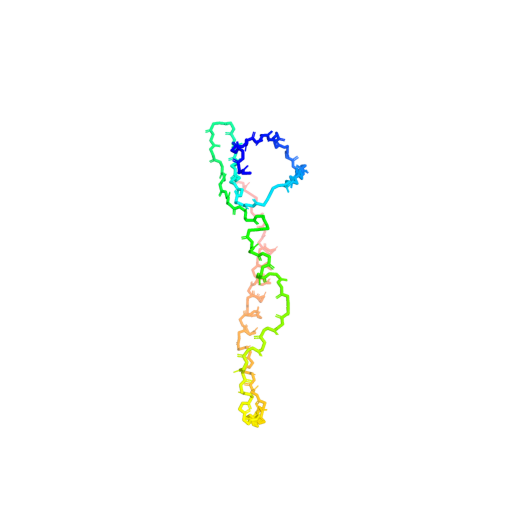5 ? 6.264 -37.790 7.362 1.00 96.50 95 VAL A C 1
ATOM 715 O O . VAL A 1 95 ? 5.407 -38.509 7.878 1.00 96.50 95 VAL A O 1
ATOM 718 N N . VAL A 1 96 ? 7.539 -37.807 7.761 1.00 96.00 96 VAL A N 1
ATOM 719 C CA . VAL A 1 96 ? 8.030 -38.651 8.862 1.00 96.00 96 VAL A CA 1
ATOM 720 C C . VAL A 1 96 ? 7.414 -38.226 10.192 1.00 96.00 96 VAL A C 1
ATOM 722 O O . VAL A 1 96 ? 6.965 -39.082 10.951 1.00 96.00 96 VAL A O 1
ATOM 725 N N . GLU A 1 97 ? 7.356 -36.925 10.466 1.00 94.75 97 GLU A N 1
ATOM 726 C CA . GLU A 1 97 ? 6.739 -36.377 11.672 1.00 94.75 97 GLU A CA 1
ATOM 727 C C . GLU A 1 97 ? 5.243 -36.689 11.714 1.00 94.75 97 GLU A C 1
ATOM 729 O O . GLU A 1 97 ? 4.749 -37.206 12.714 1.00 94.75 97 GLU A O 1
ATOM 734 N N . TRP A 1 98 ? 4.529 -36.470 10.610 1.00 94.31 98 TRP A N 1
ATOM 735 C CA . TRP A 1 98 ? 3.119 -36.829 10.505 1.00 94.31 98 TRP A CA 1
ATOM 736 C C . TRP A 1 98 ? 2.901 -38.316 10.788 1.00 94.31 98 TRP A C 1
ATOM 738 O O . TRP A 1 98 ? 2.042 -38.683 11.588 1.00 94.31 98 TRP A O 1
ATOM 748 N N . PHE A 1 99 ? 3.719 -39.185 10.194 1.00 93.00 99 PHE A N 1
ATOM 749 C CA . PHE A 1 99 ? 3.634 -40.622 10.425 1.00 93.00 99 PHE A CA 1
ATOM 750 C C . PHE A 1 99 ? 3.950 -41.004 11.875 1.00 93.00 99 PHE A C 1
ATOM 752 O O . PHE A 1 99 ? 3.310 -41.890 12.445 1.00 93.00 99 PHE A O 1
ATOM 759 N N . TYR A 1 100 ? 4.919 -40.325 12.486 1.00 91.81 100 TYR A N 1
ATOM 760 C CA . TYR A 1 100 ? 5.264 -40.499 13.889 1.00 91.81 100 TYR A CA 1
ATOM 761 C C . TYR A 1 100 ? 4.103 -40.113 14.811 1.00 91.81 100 TYR A C 1
ATOM 763 O O . TYR A 1 100 ? 3.771 -40.874 15.719 1.00 91.81 100 TYR A O 1
ATOM 771 N N . VAL A 1 101 ? 3.449 -38.978 14.550 1.00 88.62 101 VAL A N 1
ATOM 772 C CA . VAL A 1 101 ? 2.267 -38.521 15.295 1.00 88.62 101 VAL A CA 1
ATOM 773 C C . VAL A 1 101 ? 1.105 -39.498 15.124 1.00 88.62 101 VAL A C 1
ATOM 775 O O . VAL A 1 101 ? 0.515 -39.898 16.120 1.00 88.62 101 VAL A O 1
ATOM 778 N N . GLN A 1 102 ? 0.826 -39.960 13.902 1.00 86.06 102 GLN A N 1
ATOM 779 C CA . GLN A 1 102 ? -0.232 -40.947 13.638 1.00 86.06 102 GLN A CA 1
ATOM 780 C C . GLN A 1 102 ? 0.010 -42.290 14.338 1.00 86.06 102 GLN A C 1
ATOM 782 O O . GLN A 1 102 ? -0.931 -42.980 14.721 1.00 86.06 102 GLN A O 1
ATOM 787 N N . ARG A 1 103 ? 1.277 -42.688 14.496 1.00 80.38 103 ARG A N 1
ATOM 788 C CA . ARG A 1 103 ? 1.646 -43.922 15.198 1.00 80.38 103 ARG A CA 1
ATOM 789 C C . ARG A 1 103 ? 1.721 -43.778 16.709 1.00 80.38 103 ARG A C 1
ATOM 791 O O . ARG A 1 103 ? 1.813 -44.806 17.381 1.00 80.38 103 ARG A O 1
ATOM 798 N N . ARG A 1 104 ? 1.706 -42.561 17.261 1.00 73.38 104 ARG A N 1
ATOM 799 C CA . ARG A 1 104 ? 1.579 -42.402 18.708 1.00 73.38 104 ARG A CA 1
ATOM 800 C C . ARG A 1 104 ? 0.136 -42.743 19.083 1.00 73.38 104 ARG A C 1
ATOM 802 O O . ARG A 1 104 ? -0.763 -42.014 18.672 1.00 73.38 104 ARG A O 1
ATOM 809 N N . PRO A 1 105 ? -0.116 -43.818 19.854 1.00 68.88 105 PRO A N 1
ATOM 810 C CA . PRO A 1 105 ? -1.426 -43.983 20.457 1.00 68.88 105 PRO A CA 1
ATOM 811 C C . PRO A 1 105 ? -1.684 -42.735 21.296 1.00 68.88 105 PRO A C 1
ATOM 813 O O . PRO A 1 105 ? -0.813 -42.331 22.072 1.00 68.88 105 PRO A O 1
ATOM 816 N N . SER A 1 106 ? -2.841 -42.104 21.103 1.00 62.75 106 SER A N 1
ATOM 817 C CA . SER A 1 106 ? -3.343 -41.080 22.010 1.00 62.75 106 SER A CA 1
ATOM 818 C C . SER A 1 106 ? -3.310 -41.685 23.407 1.00 62.75 106 SER A C 1
ATOM 820 O O . SER A 1 106 ? -4.147 -42.517 23.749 1.00 62.75 106 SER A O 1
ATOM 822 N N . VAL A 1 107 ? -2.291 -41.350 24.199 1.00 63.12 107 VAL A N 1
ATOM 823 C CA . VAL A 1 107 ? -2.290 -41.657 25.626 1.00 63.12 107 VAL A CA 1
ATOM 824 C C . VAL A 1 107 ? -3.272 -40.659 26.217 1.00 63.12 107 VAL A C 1
ATOM 826 O O . VAL A 1 107 ? -2.897 -39.594 26.700 1.00 63.12 107 VAL A O 1
ATOM 829 N N . GLU A 1 108 ? -4.556 -40.961 26.049 1.00 59.81 108 GLU A N 1
ATOM 830 C CA . GLU A 1 108 ? -5.615 -40.312 26.794 1.00 59.81 108 GLU A CA 1
ATOM 831 C C . GLU A 1 108 ? -5.331 -40.577 28.265 1.00 59.81 108 GLU A C 1
ATOM 833 O O . GLU A 1 108 ? -5.221 -41.720 28.716 1.00 59.81 108 GLU A O 1
ATOM 838 N N . ALA A 1 109 ? -5.089 -39.470 28.961 1.00 55.06 109 ALA A N 1
ATOM 839 C CA . ALA A 1 109 ? -4.759 -39.412 30.364 1.00 55.06 109 ALA A CA 1
ATOM 840 C C . ALA A 1 109 ? -5.720 -40.286 31.184 1.00 55.06 109 ALA A C 1
ATOM 842 O O . ALA A 1 109 ? -6.940 -40.115 31.129 1.00 55.06 109 ALA A O 1
ATOM 843 N N . ARG A 1 110 ? -5.145 -41.202 31.961 1.00 41.31 110 ARG A N 1
ATOM 844 C CA . ARG A 1 110 ? -5.768 -41.792 33.142 1.00 41.31 110 ARG A CA 1
ATOM 845 C C . ARG A 1 110 ? -4.938 -41.430 34.355 1.00 41.31 110 ARG A C 1
ATOM 847 O O . ARG A 1 110 ? -3.695 -41.503 34.234 1.00 41.31 110 ARG A O 1
#

Radius of gyration: 30.26 Å; chains: 1; bounding box: 46×71×66 Å

Secondary structure (DSSP, 8-state):
-----------BTTBPPP----S-EEEEEEEEETTEEEEEEEEEES-S-TTTS------S-----------------PPP-TTHHHHHHHHHHHHHHHHHHHHS------

pLDDT: mean 77.91, std 13.89, range [41.31, 97.44]

Foldseek 3Di:
DPPVDDDDDDDDPPDDDDDDDPDFAKDWDWDDDVPDTDDIDIDGDNPDDPVVVPPPPPCPDPPPDPPDPDPPPDPDPDDPPPCPVVVVVVVVVVVVVVVVVVPPDPPPDD

Organism: NCBI:txid152260